Protein AF-A0A1B6KNW6-F1 (afdb_monomer_lite)

Structure (mmCIF, N/CA/C/O backbone):
data_AF-A0A1B6KNW6-F1
#
_entry.id   AF-A0A1B6KNW6-F1
#
loop_
_atom_site.group_PDB
_atom_site.id
_atom_site.type_symbol
_atom_site.label_atom_id
_atom_site.label_alt_id
_atom_site.label_comp_id
_atom_site.label_asym_id
_atom_site.label_entity_id
_atom_site.label_seq_id
_atom_site.pdbx_PDB_ins_code
_atom_site.Cartn_x
_atom_site.Cartn_y
_atom_site.Cartn_z
_atom_site.occupancy
_atom_site.B_iso_or_equiv
_atom_site.auth_seq_id
_atom_site.auth_comp_id
_atom_site.auth_asym_id
_atom_site.auth_atom_id
_atom_site.pdbx_PDB_model_num
ATOM 1 N N . GLU A 1 1 ? 28.726 -4.630 1.847 1.00 59.84 1 GLU A N 1
ATOM 2 C CA . GLU A 1 1 ? 28.090 -4.896 0.531 1.00 59.84 1 GLU A CA 1
ATOM 3 C C . GLU A 1 1 ? 26.869 -5.820 0.565 1.00 59.84 1 GLU A C 1
ATOM 5 O O . GLU A 1 1 ? 25.936 -5.579 -0.194 1.00 59.84 1 GLU A O 1
ATOM 10 N N . SER A 1 2 ? 26.832 -6.869 1.398 1.00 65.06 2 SER A N 1
ATOM 11 C CA . SER A 1 2 ? 25.728 -7.851 1.401 1.00 65.06 2 SER A CA 1
ATOM 12 C C . SER A 1 2 ? 24.361 -7.268 1.791 1.00 65.06 2 SER A C 1
ATOM 14 O O . SER A 1 2 ? 23.347 -7.687 1.249 1.00 65.06 2 SER A O 1
ATOM 16 N N . GLN A 1 3 ? 24.329 -6.260 2.670 1.00 65.88 3 GLN A N 1
ATOM 17 C CA . GLN A 1 3 ? 23.085 -5.633 3.138 1.00 65.88 3 GLN A CA 1
ATOM 18 C C . GLN A 1 3 ? 22.424 -4.723 2.084 1.00 65.88 3 GLN A C 1
ATOM 20 O O . GLN A 1 3 ? 21.205 -4.647 2.007 1.00 65.88 3 GLN A O 1
ATOM 25 N N . VAL A 1 4 ? 23.210 -4.058 1.229 1.00 71.81 4 VAL A N 1
ATOM 26 C CA . VAL A 1 4 ? 22.677 -3.177 0.167 1.00 71.81 4 VAL A CA 1
ATOM 27 C C . VAL A 1 4 ? 21.971 -4.000 -0.916 1.00 71.81 4 VAL A C 1
ATOM 29 O O . VAL A 1 4 ? 20.912 -3.616 -1.407 1.00 71.81 4 VAL A O 1
ATOM 32 N N . ARG A 1 5 ? 22.519 -5.179 -1.242 1.00 71.00 5 ARG A N 1
ATOM 33 C CA . ARG A 1 5 ? 21.951 -6.096 -2.243 1.00 71.00 5 ARG A CA 1
ATOM 34 C C . ARG A 1 5 ? 20.606 -6.692 -1.837 1.00 71.00 5 ARG A C 1
ATOM 36 O O . ARG A 1 5 ? 19.799 -6.971 -2.714 1.00 71.00 5 ARG A O 1
ATOM 43 N N . THR A 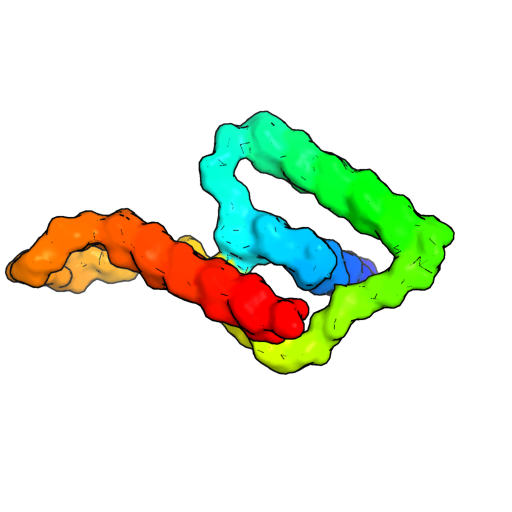1 6 ? 20.352 -6.878 -0.545 1.00 76.88 6 THR A N 1
ATOM 44 C CA . THR A 1 6 ? 19.064 -7.389 -0.054 1.00 76.88 6 THR A CA 1
ATOM 45 C C . THR A 1 6 ? 18.048 -6.277 0.180 1.00 76.88 6 THR A C 1
ATOM 47 O O . THR A 1 6 ? 16.856 -6.494 -0.016 1.00 76.88 6 THR A O 1
ATOM 50 N N . ARG A 1 7 ? 18.503 -5.072 0.540 1.00 84.00 7 ARG A N 1
ATOM 51 C CA . ARG A 1 7 ? 17.626 -3.930 0.812 1.00 84.00 7 ARG A CA 1
ATOM 52 C C . ARG A 1 7 ? 16.951 -3.387 -0.451 1.00 84.00 7 ARG A C 1
ATOM 54 O O . ARG A 1 7 ? 15.735 -3.238 -0.461 1.00 84.00 7 ARG A O 1
ATOM 61 N N . ASN A 1 8 ? 17.705 -3.182 -1.534 1.00 84.62 8 ASN A N 1
ATOM 62 C CA . ASN A 1 8 ? 17.176 -2.578 -2.765 1.00 84.62 8 ASN A CA 1
ATOM 63 C C . ASN A 1 8 ? 15.971 -3.332 -3.376 1.00 84.62 8 ASN A C 1
ATOM 65 O O . ASN A 1 8 ? 14.986 -2.686 -3.737 1.00 84.62 8 ASN A O 1
ATOM 69 N N . PRO A 1 9 ? 15.994 -4.674 -3.519 1.00 86.19 9 PRO A N 1
ATOM 70 C CA . PRO A 1 9 ? 14.843 -5.415 -4.036 1.00 86.19 9 PRO A CA 1
ATOM 71 C C . PRO A 1 9 ? 13.606 -5.293 -3.145 1.00 86.19 9 PRO A C 1
ATOM 73 O O . PRO A 1 9 ? 12.494 -5.169 -3.654 1.00 86.19 9 PRO A O 1
ATOM 76 N N . ILE A 1 10 ? 13.806 -5.296 -1.826 1.00 87.06 10 ILE A N 1
ATOM 77 C CA . ILE A 1 10 ? 12.735 -5.184 -0.837 1.00 87.06 10 ILE A CA 1
ATOM 78 C C . ILE A 1 10 ? 12.118 -3.783 -0.865 1.00 87.06 10 ILE A C 1
ATOM 80 O O . ILE A 1 10 ? 10.900 -3.659 -0.948 1.00 87.06 10 ILE A O 1
ATOM 84 N N . GLU A 1 11 ? 12.940 -2.733 -0.889 1.00 87.00 11 GLU A N 1
ATOM 85 C CA . GLU A 1 11 ? 12.488 -1.341 -1.021 1.00 87.00 11 GLU A CA 1
ATOM 86 C C . GLU A 1 11 ? 11.676 -1.136 -2.303 1.00 87.00 11 GLU A C 1
ATOM 88 O O . GLU A 1 11 ? 10.590 -0.559 -2.265 1.00 87.00 11 GLU A O 1
ATOM 93 N N . ARG A 1 12 ? 12.147 -1.682 -3.432 1.00 86.12 12 ARG A N 1
ATOM 94 C CA . ARG A 1 12 ? 11.400 -1.646 -4.696 1.00 86.12 12 ARG A CA 1
ATOM 95 C C . ARG A 1 12 ? 10.074 -2.397 -4.608 1.00 86.12 12 ARG A C 1
ATOM 97 O O . ARG A 1 12 ? 9.068 -1.881 -5.085 1.00 86.12 12 ARG A O 1
ATOM 104 N N . CYS A 1 13 ? 10.066 -3.585 -4.002 1.00 89.44 13 CYS A N 1
ATOM 105 C CA . CYS A 1 13 ? 8.854 -4.383 -3.813 1.00 89.44 13 CYS A CA 1
ATOM 106 C C . CYS A 1 13 ? 7.811 -3.604 -2.999 1.00 89.44 13 CYS A C 1
ATOM 108 O O . CYS A 1 13 ? 6.684 -3.415 -3.453 1.00 89.44 13 CYS A O 1
ATOM 110 N N . PHE A 1 14 ? 8.208 -3.042 -1.855 1.00 88.88 14 PHE A N 1
ATOM 111 C CA . PHE A 1 14 ? 7.325 -2.204 -1.045 1.00 88.88 14 PHE A CA 1
ATOM 112 C C . PHE A 1 14 ? 6.879 -0.932 -1.775 1.00 88.88 14 PHE A C 1
ATOM 114 O O . PHE A 1 14 ? 5.728 -0.526 -1.628 1.00 88.88 14 PHE A O 1
ATOM 121 N N . GLY A 1 15 ? 7.742 -0.327 -2.593 1.00 87.69 15 GLY A N 1
ATOM 122 C CA . GLY A 1 15 ? 7.390 0.827 -3.420 1.00 87.69 15 GLY A CA 1
ATOM 123 C C . GLY A 1 15 ? 6.330 0.513 -4.482 1.00 87.69 15 GLY A C 1
ATOM 124 O O . GLY A 1 15 ? 5.429 1.316 -4.711 1.00 87.69 15 GLY A O 1
ATOM 125 N N . VAL A 1 16 ? 6.395 -0.657 -5.124 1.00 90.12 16 VAL A N 1
ATOM 126 C CA . VAL A 1 16 ? 5.343 -1.132 -6.045 1.00 90.12 16 VAL A CA 1
ATOM 127 C C . VAL A 1 16 ? 4.064 -1.450 -5.273 1.00 90.12 16 VAL A C 1
ATOM 129 O O . VAL A 1 16 ? 2.982 -1.023 -5.672 1.00 90.12 16 VAL A O 1
ATOM 132 N N . TRP A 1 17 ? 4.183 -2.146 -4.142 1.00 91.88 17 TRP A N 1
ATOM 133 C CA . TRP A 1 17 ? 3.038 -2.584 -3.351 1.00 91.88 17 TRP A CA 1
ATOM 134 C C . TRP A 1 17 ? 2.229 -1.407 -2.784 1.00 91.88 17 TRP A C 1
ATOM 136 O O . TRP A 1 17 ? 1.007 -1.388 -2.921 1.00 91.88 17 TRP A O 1
ATOM 146 N N . LYS A 1 18 ? 2.899 -0.377 -2.249 1.00 87.81 18 LYS A N 1
ATOM 147 C CA . LYS A 1 18 ? 2.265 0.859 -1.755 1.00 87.81 18 LYS A CA 1
ATOM 148 C C . LYS A 1 18 ? 1.587 1.679 -2.855 1.00 87.81 18 LYS A C 1
ATOM 150 O O . LYS A 1 18 ? 0.543 2.261 -2.599 1.00 87.81 18 LYS A O 1
ATOM 155 N N . ARG A 1 19 ? 2.148 1.721 -4.069 1.00 88.38 19 ARG A N 1
ATOM 156 C CA . ARG A 1 19 ? 1.520 2.415 -5.210 1.00 88.38 19 ARG A CA 1
ATOM 157 C C . ARG A 1 19 ? 0.314 1.655 -5.750 1.00 88.38 19 ARG A C 1
ATOM 159 O O . ARG A 1 19 ? -0.667 2.274 -6.132 1.00 88.38 19 ARG A O 1
ATOM 166 N N . ARG A 1 20 ? 0.374 0.320 -5.751 1.00 90.00 20 ARG A N 1
ATOM 167 C CA . ARG A 1 20 ? -0.748 -0.533 -6.171 1.00 90.00 20 ARG A CA 1
ATOM 168 C C . ARG A 1 20 ? -1.893 -0.500 -5.157 1.00 90.00 20 ARG A C 1
ATOM 170 O O . ARG A 1 20 ? -3.054 -0.514 -5.544 1.00 90.00 20 ARG A O 1
ATOM 177 N N . PHE A 1 21 ? -1.569 -0.429 -3.866 1.00 90.44 21 PHE A N 1
ATOM 178 C CA . PHE A 1 21 ? -2.541 -0.325 -2.779 1.00 90.44 21 PHE A CA 1
ATOM 179 C C . PHE A 1 21 ? -2.219 0.892 -1.899 1.00 90.44 21 PHE A C 1
ATOM 181 O O . PHE A 1 21 ? -1.580 0.744 -0.852 1.00 90.44 21 PHE A O 1
ATOM 188 N N . PRO A 1 22 ? -2.701 2.092 -2.278 1.00 83.62 22 PRO A N 1
ATOM 189 C CA . PRO A 1 22 ? -2.392 3.365 -1.608 1.00 83.62 22 PRO A CA 1
ATOM 190 C C . PRO A 1 22 ? -2.739 3.376 -0.120 1.00 83.62 22 PRO A C 1
ATOM 192 O O . PRO A 1 22 ? -2.118 4.071 0.680 1.00 83.62 22 PRO A O 1
ATOM 195 N N . VAL A 1 23 ? -3.682 2.525 0.286 1.00 85.19 23 VAL A N 1
ATOM 196 C CA . VAL A 1 23 ? -4.050 2.312 1.687 1.00 85.19 23 VAL A CA 1
ATOM 197 C C . VAL A 1 23 ? -2.855 1.922 2.580 1.00 85.19 23 VAL A C 1
ATOM 199 O O . VAL A 1 23 ? -2.851 2.229 3.769 1.00 85.19 23 VAL A O 1
ATOM 202 N N . LEU A 1 24 ? -1.817 1.296 2.011 1.00 87.81 24 LEU A N 1
ATOM 203 C CA . LEU A 1 24 ? -0.580 0.932 2.712 1.00 87.81 24 LEU A CA 1
ATOM 204 C C . LEU A 1 24 ? 0.399 2.108 2.868 1.00 87.81 24 LEU A C 1
ATOM 206 O O . LEU A 1 24 ? 1.283 2.058 3.721 1.00 87.81 24 LEU A O 1
ATOM 210 N N . ALA A 1 25 ? 0.270 3.151 2.045 1.00 82.19 25 ALA A N 1
ATOM 211 C CA . ALA A 1 25 ? 1.017 4.401 2.181 1.00 82.19 25 ALA A CA 1
ATOM 212 C C . ALA A 1 25 ? 0.325 5.383 3.137 1.00 82.19 25 ALA A C 1
ATOM 214 O O . ALA A 1 25 ? 0.999 6.083 3.882 1.00 82.19 25 ALA A O 1
ATOM 215 N N . LEU A 1 26 ? -1.010 5.393 3.123 1.00 76.12 26 LEU A N 1
ATOM 216 C CA . LEU A 1 26 ? -1.875 6.330 3.847 1.00 76.12 26 LEU A CA 1
ATOM 217 C C . LEU A 1 26 ? -1.981 6.092 5.360 1.00 76.12 26 LEU A C 1
ATOM 219 O O . LEU A 1 26 ? -2.419 6.976 6.097 1.00 76.12 26 LEU A O 1
ATOM 223 N N . GLY A 1 27 ? -1.646 4.885 5.813 1.00 73.56 27 GLY A N 1
ATOM 224 C CA . GLY A 1 27 ? -1.903 4.441 7.179 1.00 73.56 27 GLY A CA 1
ATOM 225 C C . GLY A 1 27 ? -3.357 3.998 7.386 1.00 73.56 27 GLY A C 1
ATOM 226 O O . GLY A 1 27 ? -4.323 4.694 7.065 1.00 73.56 27 GLY A O 1
ATOM 227 N N . LEU A 1 28 ? -3.521 2.804 7.956 1.00 82.25 28 LEU A N 1
ATOM 228 C CA . LEU A 1 28 ? -4.820 2.192 8.224 1.00 82.25 28 LEU A CA 1
ATOM 229 C C . LEU A 1 28 ? -5.338 2.617 9.603 1.00 82.25 28 LEU A C 1
ATOM 231 O O . LEU A 1 28 ? -4.741 2.288 10.622 1.00 82.25 28 LEU A O 1
ATOM 235 N N . ARG A 1 29 ? -6.496 3.286 9.650 1.00 81.38 29 ARG A N 1
ATOM 236 C CA . ARG A 1 29 ? -7.218 3.608 10.901 1.00 81.38 29 ARG A CA 1
ATOM 237 C C . ARG A 1 29 ? -8.193 2.499 11.294 1.00 81.38 29 ARG A C 1
ATOM 239 O O . ARG A 1 29 ? -9.353 2.751 11.611 1.00 81.38 29 ARG A O 1
ATOM 246 N N . LEU A 1 30 ? -7.734 1.259 11.190 1.00 83.31 30 LEU A N 1
ATOM 247 C CA . LEU A 1 30 ? -8.501 0.074 11.549 1.00 83.31 30 LEU A CA 1
ATOM 248 C C . LEU A 1 30 ? -7.923 -0.528 12.829 1.00 83.31 30 LEU A C 1
ATOM 250 O O . LEU A 1 30 ? -6.785 -0.247 13.208 1.00 83.31 30 LEU A O 1
ATOM 254 N N . LYS A 1 31 ? -8.704 -1.387 13.488 1.00 90.00 31 LYS A N 1
ATOM 255 C CA . LYS A 1 31 ? -8.172 -2.222 14.569 1.00 90.00 31 LYS A CA 1
ATOM 256 C C . LYS A 1 31 ? -6.994 -3.040 14.040 1.00 90.00 31 LYS A C 1
ATOM 258 O O . LYS A 1 31 ? -6.986 -3.408 12.864 1.00 90.00 31 LYS A O 1
ATOM 263 N N . ILE A 1 32 ? -6.013 -3.326 14.891 1.00 90.25 32 ILE A N 1
ATOM 264 C CA . ILE A 1 32 ? -4.764 -3.971 14.471 1.00 90.25 32 ILE A CA 1
ATOM 265 C C . ILE A 1 32 ? -5.011 -5.310 13.763 1.00 90.25 32 ILE A C 1
ATOM 267 O O . ILE A 1 32 ? -4.363 -5.608 12.762 1.00 90.25 32 ILE A O 1
ATOM 271 N N . GLU A 1 33 ? -6.018 -6.064 14.203 1.00 92.75 33 GLU A N 1
ATOM 272 C CA . GLU A 1 33 ? -6.411 -7.342 13.610 1.00 92.75 33 GLU A CA 1
ATOM 273 C C . GLU A 1 33 ? -6.928 -7.147 12.179 1.00 92.75 33 GLU A C 1
ATOM 275 O O . GLU A 1 33 ? -6.582 -7.889 11.259 1.00 92.75 33 GLU A O 1
ATOM 280 N N . THR A 1 34 ? -7.726 -6.102 11.962 1.00 91.81 34 THR A N 1
ATOM 281 C CA . THR A 1 34 ? -8.228 -5.744 10.635 1.00 91.81 34 THR A CA 1
ATOM 282 C C . THR A 1 34 ? -7.109 -5.191 9.753 1.00 91.81 34 THR A C 1
ATOM 284 O O . THR A 1 34 ? -7.034 -5.539 8.580 1.00 91.81 34 THR A O 1
ATOM 287 N N . THR A 1 35 ? -6.202 -4.385 10.305 1.00 91.50 35 THR A N 1
ATOM 288 C CA . THR A 1 35 ? -5.014 -3.879 9.602 1.00 91.50 35 THR A CA 1
ATOM 289 C C . THR A 1 35 ? -4.134 -5.025 9.104 1.00 91.50 35 THR A C 1
ATOM 291 O O . THR A 1 35 ? -3.704 -5.022 7.947 1.00 91.50 35 THR A O 1
ATOM 294 N N . GLN A 1 36 ? -3.928 -6.052 9.932 1.00 94.06 36 GLN A N 1
ATOM 295 C CA . GLN A 1 36 ? -3.230 -7.271 9.532 1.00 94.06 36 GLN A CA 1
ATOM 296 C C . GLN A 1 36 ? -3.978 -7.987 8.401 1.00 94.06 36 GLN A C 1
ATOM 298 O O . GLN A 1 36 ? -3.361 -8.343 7.398 1.00 94.06 36 GLN A O 1
ATOM 303 N N . ALA A 1 37 ? -5.297 -8.157 8.522 1.00 96.19 37 ALA A N 1
ATOM 304 C CA . ALA A 1 37 ? -6.106 -8.795 7.484 1.00 96.19 37 ALA A CA 1
ATOM 305 C C . ALA A 1 37 ? -6.031 -8.045 6.141 1.00 96.19 37 ALA A C 1
ATOM 307 O O . ALA A 1 37 ? -5.851 -8.675 5.101 1.00 96.19 37 ALA A O 1
ATOM 308 N N . VAL A 1 38 ? -6.086 -6.709 6.154 1.00 95.38 38 VAL A N 1
ATOM 309 C CA . VAL A 1 38 ? -5.922 -5.871 4.952 1.00 95.38 38 VAL A CA 1
ATOM 310 C C . VAL A 1 38 ? -4.522 -6.023 4.358 1.00 95.38 38 VAL A C 1
ATOM 312 O O . VAL A 1 38 ? -4.375 -6.168 3.144 1.00 95.38 38 VAL A O 1
ATOM 315 N N . THR A 1 39 ? -3.490 -6.049 5.200 1.00 94.25 39 THR A N 1
ATOM 316 C CA . THR A 1 39 ? -2.106 -6.265 4.754 1.00 94.25 39 THR A CA 1
ATOM 317 C C . THR A 1 39 ? -1.964 -7.621 4.062 1.00 94.25 39 THR A C 1
ATOM 319 O O . THR A 1 39 ? -1.429 -7.711 2.962 1.00 94.25 39 THR A O 1
ATOM 322 N N . VAL A 1 40 ? -2.509 -8.687 4.649 1.00 96.69 40 VAL A N 1
ATOM 323 C CA . VAL A 1 40 ? -2.464 -10.025 4.040 1.00 96.69 40 VAL A CA 1
ATOM 324 C C . VAL A 1 40 ? -3.276 -10.071 2.744 1.00 96.69 40 VAL A C 1
ATOM 326 O O . VAL A 1 40 ? -2.787 -10.582 1.739 1.00 96.69 40 VAL A O 1
ATOM 329 N N . ALA A 1 41 ? -4.484 -9.506 2.729 1.00 97.25 41 ALA A N 1
ATOM 330 C CA . ALA A 1 41 ? -5.336 -9.489 1.544 1.00 97.25 41 ALA A CA 1
ATOM 331 C C . ALA A 1 41 ? -4.663 -8.765 0.367 1.00 97.25 41 ALA A C 1
ATOM 333 O O . ALA A 1 41 ? -4.621 -9.291 -0.743 1.00 97.25 41 ALA A O 1
ATOM 334 N N . THR A 1 42 ? -4.071 -7.596 0.612 1.00 96.75 42 THR A N 1
ATOM 335 C CA . THR A 1 42 ? -3.350 -6.837 -0.422 1.00 96.75 42 THR A CA 1
ATOM 336 C C . THR A 1 42 ? -2.067 -7.535 -0.877 1.00 96.75 42 THR A C 1
ATOM 338 O O . THR A 1 42 ? -1.711 -7.413 -2.045 1.00 96.75 42 THR A O 1
ATOM 341 N N . ALA A 1 43 ? -1.394 -8.312 -0.019 1.00 96.31 43 ALA A N 1
ATOM 342 C CA . ALA A 1 43 ? -0.255 -9.141 -0.424 1.00 96.31 43 ALA A CA 1
ATOM 343 C C . ALA A 1 43 ? -0.688 -10.282 -1.358 1.00 96.31 43 ALA A C 1
ATOM 345 O O . ALA A 1 43 ? -0.048 -10.540 -2.377 1.00 96.31 43 ALA A O 1
ATOM 346 N N . VAL A 1 44 ? -1.804 -10.948 -1.042 1.00 97.81 44 VAL A N 1
ATOM 347 C CA . VAL A 1 44 ? -2.378 -11.999 -1.897 1.00 97.81 44 VAL A CA 1
ATOM 348 C C . VAL A 1 44 ? -2.785 -11.427 -3.252 1.00 97.81 44 VAL A C 1
ATOM 350 O O . VAL A 1 44 ? -2.408 -11.987 -4.279 1.00 97.81 44 VAL A O 1
ATOM 353 N N . LEU A 1 45 ? -3.490 -10.292 -3.266 1.00 97.44 45 LEU A N 1
ATOM 354 C CA . LEU A 1 45 ? -3.869 -9.613 -4.506 1.00 97.44 45 LEU A CA 1
ATOM 355 C C . LEU A 1 45 ? -2.639 -9.198 -5.318 1.00 97.44 45 LEU A C 1
ATOM 357 O O . LEU A 1 45 ? -2.594 -9.457 -6.514 1.00 97.44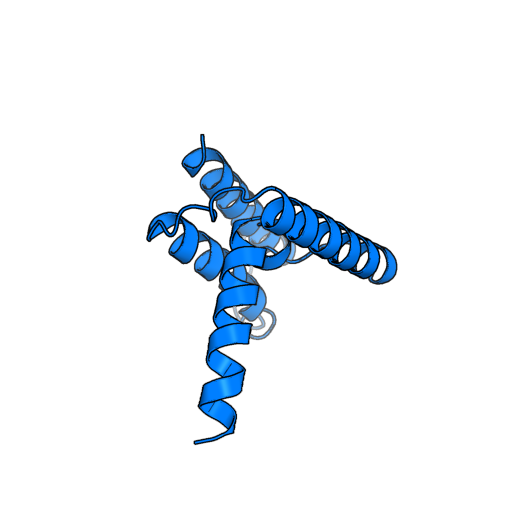 45 LEU A O 1
ATOM 361 N N . HIS A 1 46 ? -1.608 -8.645 -4.675 1.00 96.00 46 HIS A N 1
ATOM 362 C CA . HIS A 1 46 ? -0.356 -8.295 -5.346 1.00 96.00 46 HIS A CA 1
ATOM 363 C C . HIS A 1 46 ? 0.294 -9.499 -6.042 1.00 96.00 46 HIS A C 1
ATOM 365 O O . HIS A 1 46 ? 0.716 -9.396 -7.193 1.00 96.00 46 HIS A O 1
ATOM 371 N N . ASN A 1 47 ? 0.327 -10.655 -5.376 1.00 95.56 47 ASN A N 1
ATOM 372 C CA . ASN A 1 47 ? 0.865 -11.882 -5.959 1.00 95.56 47 ASN A CA 1
ATOM 373 C C . ASN A 1 47 ? 0.041 -12.365 -7.160 1.00 95.56 47 ASN A C 1
ATOM 375 O O . ASN A 1 47 ? 0.612 -12.879 -8.121 1.00 95.56 47 ASN A O 1
ATOM 379 N N . ILE A 1 48 ? -1.285 -12.195 -7.120 1.00 97.44 48 ILE A N 1
ATOM 380 C CA . ILE A 1 48 ? -2.159 -12.488 -8.263 1.00 97.44 48 ILE A CA 1
ATOM 381 C C . ILE A 1 48 ? -1.819 -11.553 -9.429 1.00 97.44 48 ILE A C 1
ATOM 383 O O . ILE A 1 48 ? -1.558 -12.054 -10.516 1.00 97.44 48 ILE A O 1
ATOM 387 N N . CYS A 1 49 ? -1.706 -10.239 -9.206 1.00 95.88 49 CYS A N 1
ATOM 388 C CA . CYS A 1 49 ? -1.300 -9.278 -10.241 1.00 95.88 49 CYS A CA 1
ATOM 389 C C . CYS A 1 49 ? 0.038 -9.668 -10.898 1.00 95.88 49 CYS A C 1
ATOM 391 O O . CYS A 1 49 ? 0.154 -9.675 -12.122 1.00 95.88 49 CYS A O 1
ATOM 393 N N . ILE A 1 50 ? 1.037 -10.064 -10.094 1.00 94.00 50 ILE A N 1
ATOM 394 C CA . ILE A 1 50 ? 2.335 -10.545 -10.601 1.00 94.00 50 ILE A CA 1
ATOM 395 C C . ILE A 1 50 ? 2.153 -11.792 -11.475 1.00 94.00 50 ILE A C 1
ATOM 397 O O . ILE A 1 50 ? 2.749 -11.893 -12.548 1.00 94.00 50 ILE A O 1
ATOM 401 N N . LYS A 1 51 ? 1.345 -12.756 -11.020 1.00 97.06 51 LYS A N 1
ATOM 402 C CA . LYS A 1 51 ? 1.093 -14.007 -11.745 1.00 97.06 51 LYS A CA 1
ATOM 403 C C . LYS A 1 51 ? 0.405 -13.758 -13.089 1.00 97.06 51 LYS A C 1
ATOM 405 O O . LYS A 1 51 ? 0.783 -14.379 -14.080 1.00 97.06 51 LYS A O 1
ATOM 410 N N . GLU A 1 52 ? -0.553 -12.839 -13.115 1.00 97.44 52 GLU A N 1
ATOM 411 C CA . GLU A 1 52 ? -1.288 -12.446 -14.320 1.00 97.44 52 GLU A CA 1
ATOM 412 C C . GLU A 1 52 ? -0.492 -11.493 -15.228 1.00 97.44 52 GLU A C 1
ATOM 414 O O . GLU A 1 52 ? -0.969 -11.127 -16.299 1.00 97.44 52 GLU A O 1
ATOM 419 N N . LYS A 1 53 ? 0.747 -11.138 -14.847 1.00 94.62 53 LYS A N 1
ATOM 420 C CA . LYS A 1 53 ? 1.619 -10.197 -15.572 1.00 94.62 53 LYS A CA 1
ATOM 421 C C . LYS A 1 53 ? 0.956 -8.838 -15.794 1.00 94.62 53 LYS A C 1
ATOM 423 O O . LYS A 1 53 ? 1.132 -8.224 -16.843 1.00 94.62 53 LYS A O 1
ATOM 428 N N . GLU A 1 54 ? 0.187 -8.391 -14.809 1.00 94.69 54 GLU A N 1
ATOM 429 C CA . GLU A 1 54 ? -0.359 -7.043 -14.805 1.00 94.69 54 GLU A CA 1
ATOM 430 C C . GLU A 1 54 ? 0.786 -6.028 -14.744 1.00 94.69 54 GLU A C 1
ATOM 432 O O . GLU A 1 54 ? 1.768 -6.233 -14.022 1.00 94.69 54 GLU A O 1
ATOM 437 N N . ASP A 1 55 ? 0.647 -4.929 -15.482 1.00 91.19 55 ASP A N 1
ATOM 438 C CA . ASP A 1 55 ? 1.641 -3.866 -15.476 1.00 91.19 55 ASP A CA 1
ATOM 439 C C . ASP A 1 55 ? 1.825 -3.288 -14.068 1.00 91.19 55 ASP A C 1
ATOM 441 O O . ASP A 1 55 ? 0.918 -3.271 -13.220 1.00 91.19 55 ASP A O 1
ATOM 445 N N . ASP A 1 56 ? 3.041 -2.822 -13.793 1.00 88.31 56 ASP A N 1
ATOM 446 C CA . ASP A 1 56 ? 3.303 -2.085 -12.568 1.00 88.31 56 ASP A CA 1
ATOM 447 C C . ASP A 1 56 ? 2.537 -0.757 -12.578 1.00 88.31 56 ASP A C 1
ATOM 449 O O . ASP A 1 56 ? 2.443 -0.110 -13.624 1.00 88.31 56 ASP A O 1
ATOM 453 N N . PRO A 1 57 ? 2.022 -0.306 -11.416 1.00 86.38 57 PRO A N 1
ATOM 454 C CA . PRO A 1 57 ? 1.423 1.015 -11.319 1.00 86.38 57 PRO A CA 1
ATOM 455 C C . PRO A 1 57 ? 2.423 2.066 -11.824 1.00 86.38 57 PRO A C 1
ATOM 457 O O . PRO A 1 57 ? 3.639 1.893 -11.644 1.00 86.38 57 PRO A O 1
ATOM 460 N N . PRO A 1 58 ? 1.955 3.163 -12.436 1.00 79.94 58 PRO A N 1
ATOM 461 C CA . PRO A 1 58 ? 2.834 4.194 -12.964 1.00 79.94 58 PRO A CA 1
ATOM 462 C C . PRO A 1 58 ? 3.723 4.779 -11.859 1.00 79.94 58 PRO A C 1
ATOM 464 O O . PRO A 1 58 ? 3.309 4.974 -10.712 1.00 79.94 58 PRO A O 1
ATOM 467 N N . VAL A 1 59 ? 4.991 5.031 -12.189 1.00 78.12 59 VAL A N 1
ATOM 468 C CA . VAL A 1 59 ? 5.923 5.782 -11.335 1.00 78.12 59 VAL A CA 1
ATOM 469 C C . VAL A 1 59 ? 5.841 7.248 -11.765 1.00 78.12 59 VAL A C 1
ATOM 471 O O . VAL A 1 59 ? 6.778 7.776 -12.359 1.00 78.12 59 VAL A O 1
ATOM 474 N N . SER A 1 60 ? 4.690 7.900 -11.565 1.00 76.12 60 SER A N 1
ATOM 475 C CA . SER A 1 60 ? 4.618 9.344 -11.800 1.00 76.12 60 SER A CA 1
ATOM 476 C C . SER A 1 60 ? 5.262 10.076 -10.614 1.00 76.12 60 SER A C 1
ATOM 478 O O . SER A 1 60 ? 5.070 9.663 -9.465 1.00 76.12 60 SER A O 1
ATOM 480 N N . PRO A 1 61 ? 6.030 11.156 -10.854 1.00 71.12 61 PRO A N 1
ATOM 481 C CA . PRO A 1 61 ? 6.549 12.004 -9.780 1.00 71.12 61 PRO A CA 1
ATOM 482 C C . PRO A 1 61 ? 5.442 12.495 -8.841 1.00 71.12 61 PRO A C 1
ATOM 484 O O . PRO A 1 61 ? 5.661 12.612 -7.643 1.00 71.12 61 PRO A O 1
ATOM 487 N N . GLU A 1 62 ? 4.243 12.706 -9.382 1.00 69.88 62 GLU A N 1
ATOM 488 C CA . GLU A 1 62 ? 3.037 13.073 -8.644 1.00 69.88 62 GLU A CA 1
ATOM 489 C C . GLU A 1 62 ? 2.572 11.975 -7.680 1.00 69.88 62 GLU A C 1
ATOM 491 O O . GLU A 1 62 ? 2.350 12.253 -6.506 1.00 69.88 62 GLU A O 1
ATOM 496 N N . ALA A 1 63 ? 2.501 10.713 -8.121 1.00 68.69 63 ALA A N 1
ATOM 497 C CA . ALA A 1 63 ? 2.097 9.604 -7.258 1.00 68.69 63 ALA A CA 1
ATOM 498 C C . ALA A 1 63 ? 3.104 9.360 -6.124 1.00 68.69 63 ALA A C 1
ATOM 500 O O . ALA A 1 63 ? 2.709 9.009 -5.014 1.00 68.69 63 ALA A O 1
ATOM 501 N N . VAL A 1 64 ? 4.400 9.552 -6.393 1.00 74.75 64 VAL A N 1
ATOM 502 C CA . VAL A 1 64 ? 5.451 9.466 -5.368 1.00 74.75 64 VAL A CA 1
ATOM 503 C C . VAL A 1 64 ? 5.344 10.638 -4.391 1.00 74.75 64 VAL A C 1
ATOM 505 O O . VAL A 1 64 ? 5.281 10.409 -3.188 1.00 74.75 64 VAL A O 1
ATOM 508 N N . ALA A 1 65 ? 5.235 11.870 -4.895 1.00 72.44 65 ALA A N 1
ATOM 509 C CA . ALA A 1 65 ? 5.118 13.069 -4.068 1.00 72.44 65 ALA A CA 1
ATOM 510 C C . ALA A 1 65 ? 3.863 13.051 -3.185 1.00 72.44 65 ALA A C 1
ATOM 512 O O . ALA A 1 65 ? 3.924 13.438 -2.022 1.00 72.44 65 ALA A O 1
ATOM 513 N N . ALA A 1 66 ? 2.739 12.558 -3.705 1.00 69.19 66 ALA A N 1
ATOM 514 C CA . ALA A 1 66 ? 1.515 12.407 -2.934 1.00 69.19 66 ALA A CA 1
ATOM 515 C C . ALA A 1 66 ? 1.669 11.354 -1.826 1.00 69.19 66 ALA A C 1
ATOM 517 O O . ALA A 1 66 ? 1.286 11.604 -0.686 1.00 69.19 66 ALA A O 1
ATOM 518 N N . ILE A 1 67 ? 2.278 10.199 -2.123 1.00 73.12 67 ILE A N 1
ATOM 519 C CA . ILE A 1 67 ? 2.571 9.163 -1.120 1.00 73.12 67 ILE A CA 1
ATOM 520 C C . ILE A 1 67 ? 3.496 9.692 -0.016 1.00 73.12 67 ILE A C 1
ATOM 522 O O . ILE A 1 67 ? 3.259 9.392 1.155 1.00 73.12 67 ILE A O 1
ATOM 526 N N . ASP A 1 68 ? 4.517 10.468 -0.372 1.00 75.25 68 ASP A N 1
ATOM 527 C CA . ASP A 1 68 ? 5.452 11.061 0.587 1.00 75.25 68 ASP A CA 1
ATOM 528 C C . ASP A 1 68 ? 4.763 12.136 1.441 1.00 75.25 68 ASP A C 1
ATOM 530 O O . ASP A 1 68 ? 4.872 12.107 2.668 1.00 75.25 68 ASP A O 1
ATOM 534 N N . ALA A 1 69 ? 3.959 13.011 0.825 1.00 71.06 69 ALA A N 1
ATOM 535 C CA . ALA A 1 69 ? 3.164 14.018 1.530 1.00 71.06 69 ALA A CA 1
ATOM 536 C C . ALA A 1 69 ? 2.185 13.389 2.532 1.00 71.06 69 ALA A C 1
ATOM 538 O O . ALA A 1 69 ? 1.955 13.931 3.607 1.00 71.06 69 ALA A O 1
ATOM 539 N N . LEU A 1 70 ? 1.631 12.220 2.208 1.00 67.69 70 LEU A N 1
ATOM 540 C CA . LEU A 1 70 ? 0.731 11.472 3.084 1.00 67.69 70 LEU A CA 1
ATOM 541 C C . LEU A 1 70 ? 1.448 10.787 4.258 1.00 67.69 70 LEU A C 1
ATOM 543 O O . LEU A 1 70 ? 0.833 10.585 5.305 1.00 67.69 70 LEU A O 1
ATOM 547 N N . GLN A 1 71 ? 2.727 10.435 4.104 1.00 67.81 71 GLN A N 1
ATOM 548 C CA . GLN A 1 71 ? 3.532 9.830 5.170 1.00 67.81 71 GLN A CA 1
ATOM 549 C C . GLN A 1 71 ? 4.052 10.867 6.180 1.00 67.81 71 GLN A C 1
ATOM 551 O O . GLN A 1 71 ? 4.214 10.529 7.352 1.00 67.81 71 GLN A O 1
ATOM 556 N N . ASP A 1 72 ? 4.260 12.119 5.762 1.00 65.88 72 ASP A N 1
ATOM 557 C CA . ASP A 1 72 ? 4.808 13.195 6.607 1.00 65.88 72 ASP A CA 1
ATOM 558 C C . ASP A 1 72 ? 3.825 13.676 7.700 1.00 65.88 72 ASP A C 1
ATOM 560 O O . ASP A 1 72 ? 4.216 14.002 8.821 1.00 65.88 72 ASP A O 1
ATOM 564 N N . VAL A 1 73 ? 2.513 13.586 7.444 1.00 59.28 73 VAL A N 1
ATOM 565 C CA . VAL A 1 73 ? 1.447 13.999 8.388 1.00 59.28 73 VAL A CA 1
ATOM 566 C C . VAL A 1 73 ? 1.417 13.150 9.679 1.00 59.28 73 VAL A C 1
ATOM 568 O O . VAL A 1 73 ? 0.793 13.532 10.670 1.00 59.28 73 VAL A O 1
ATOM 571 N N . GLY A 1 74 ? 2.100 11.999 9.705 1.00 52.78 74 GLY A N 1
ATOM 572 C CA . GLY A 1 74 ? 2.260 11.160 10.901 1.00 52.78 74 GLY A CA 1
ATOM 573 C C . GLY A 1 74 ? 3.375 11.601 11.864 1.00 52.78 74 GLY A C 1
ATOM 574 O O . GLY A 1 74 ? 3.527 10.992 12.920 1.00 52.78 74 GLY A O 1
ATOM 575 N N . GLY A 1 75 ? 4.173 12.621 11.516 1.00 46.72 75 GLY A N 1
ATOM 576 C CA . GLY A 1 75 ? 5.331 13.072 12.303 1.00 46.72 75 GLY A CA 1
ATOM 577 C C . GLY A 1 75 ? 5.055 14.187 13.323 1.00 46.72 75 GLY A C 1
ATOM 578 O O . GLY A 1 75 ? 5.862 14.406 14.229 1.00 46.72 75 GLY A O 1
ATOM 579 N N . GLU A 1 76 ? 3.921 14.884 13.222 1.00 50.09 76 GLU A N 1
ATOM 580 C CA . GLU A 1 76 ? 3.663 16.117 13.987 1.00 50.09 76 GLU A CA 1
ATOM 581 C C . GLU A 1 76 ? 3.089 15.903 15.397 1.00 50.09 76 GLU A C 1
ATOM 583 O O . GLU A 1 76 ? 2.924 16.865 16.147 1.00 50.09 76 GLU A O 1
ATOM 588 N N . GLU A 1 77 ? 2.873 14.655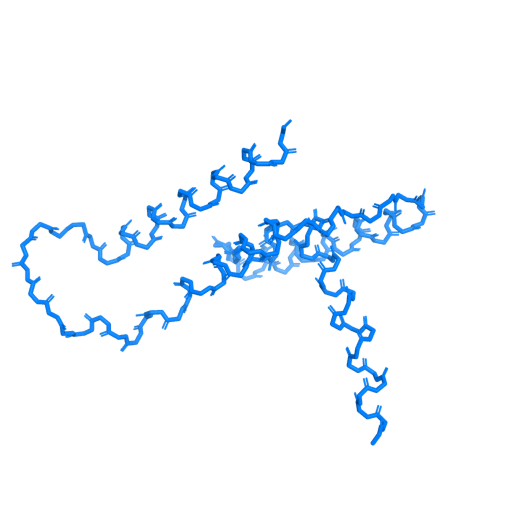 15.830 1.00 50.38 77 GLU A N 1
ATOM 589 C CA . GLU A 1 77 ? 2.326 14.352 17.166 1.00 50.38 77 GLU A CA 1
ATOM 590 C C . GLU A 1 77 ? 3.210 14.872 18.328 1.00 50.38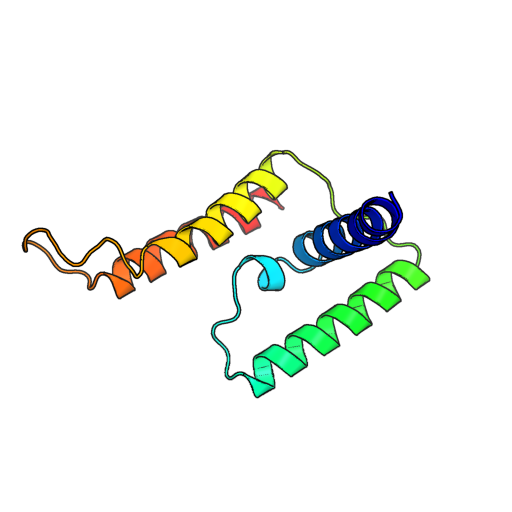 77 GLU A C 1
ATOM 592 O O . GLU A 1 77 ? 2.763 14.955 19.473 1.00 50.38 77 GLU A O 1
ATOM 597 N N . ASN A 1 78 ? 4.461 15.267 18.052 1.00 45.78 78 ASN A N 1
ATOM 598 C CA . ASN A 1 78 ? 5.417 15.730 19.062 1.00 45.78 78 ASN A CA 1
ATOM 599 C C . ASN A 1 78 ? 5.707 17.247 19.063 1.00 45.78 78 ASN A C 1
ATOM 601 O O . ASN A 1 78 ? 6.329 17.719 20.017 1.00 45.78 78 ASN A O 1
ATOM 605 N N . ALA A 1 79 ? 5.263 18.028 18.067 1.00 48.19 79 ALA A N 1
ATOM 606 C CA . ALA A 1 79 ? 5.653 19.443 17.927 1.00 48.19 79 ALA A CA 1
ATOM 607 C C . ALA A 1 79 ? 4.597 20.464 18.415 1.00 48.19 79 ALA A C 1
ATOM 609 O O . ALA A 1 79 ? 4.952 21.577 18.802 1.00 48.19 79 ALA A O 1
ATOM 610 N N . ALA A 1 80 ? 3.313 20.096 18.477 1.00 47.41 80 ALA A N 1
ATOM 611 C CA . ALA A 1 80 ? 2.202 21.037 18.694 1.00 47.41 80 ALA A CA 1
ATOM 612 C C . ALA A 1 80 ? 1.881 21.386 20.170 1.00 47.41 80 ALA A C 1
ATOM 614 O O . ALA A 1 80 ? 0.872 22.027 20.465 1.00 47.41 80 ALA A O 1
ATOM 615 N N . ARG A 1 81 ? 2.732 21.022 21.144 1.00 48.59 81 ARG A N 1
ATOM 616 C CA . ARG A 1 81 ? 2.482 21.331 22.573 1.00 48.59 81 ARG A CA 1
ATOM 617 C C . ARG A 1 81 ? 2.608 22.812 22.952 1.00 48.59 81 ARG A C 1
ATOM 619 O O . ARG A 1 81 ? 2.329 23.158 24.098 1.00 48.59 81 ARG A O 1
ATOM 626 N N . GLN A 1 82 ? 2.988 23.693 22.031 1.00 53.03 82 GLN A N 1
ATOM 627 C CA . GLN A 1 82 ? 3.095 25.130 22.277 1.00 53.03 82 GLN A CA 1
ATOM 628 C C . GLN A 1 82 ? 2.674 25.914 21.035 1.00 53.03 82 GLN A C 1
ATOM 630 O O . GLN A 1 82 ? 3.507 26.143 20.165 1.00 53.03 82 GLN A O 1
ATOM 635 N N . ARG A 1 83 ? 1.414 26.368 20.986 1.00 48.44 83 ARG A N 1
ATOM 636 C CA . ARG A 1 83 ? 1.030 27.778 20.747 1.00 48.44 83 ARG A CA 1
ATOM 637 C C . ARG A 1 83 ? -0.479 27.922 20.525 1.00 48.44 83 ARG A C 1
ATOM 639 O O . ARG A 1 83 ? -1.040 27.390 19.581 1.00 48.44 83 ARG A O 1
ATOM 646 N N . ASP A 1 84 ? -1.060 28.657 21.466 1.00 47.22 84 ASP A N 1
ATOM 647 C CA . ASP A 1 84 ? -2.200 29.569 21.406 1.00 47.22 84 ASP A CA 1
ATOM 648 C C . ASP A 1 84 ? -3.533 29.173 20.766 1.00 47.22 84 ASP A C 1
ATOM 650 O O . ASP A 1 84 ? -3.679 28.815 19.603 1.00 47.22 84 ASP A O 1
ATOM 654 N N . GLY A 1 85 ? -4.561 29.357 21.597 1.00 57.09 85 GLY A N 1
ATOM 655 C CA . GLY A 1 85 ? -5.952 29.293 21.217 1.00 57.09 85 GLY A CA 1
ATOM 656 C C . GLY A 1 85 ? -6.393 30.552 20.489 1.00 57.09 85 GLY A C 1
ATOM 657 O O . GLY A 1 85 ? -6.336 31.643 21.037 1.00 57.09 85 GLY A O 1
ATOM 658 N N . ASN A 1 86 ? -6.960 30.364 19.307 1.00 58.50 86 ASN A N 1
ATOM 659 C CA . ASN A 1 86 ? -8.292 30.861 18.996 1.00 58.50 86 ASN A CA 1
ATOM 660 C C . ASN A 1 86 ? -8.809 30.097 17.768 1.00 58.50 86 ASN A C 1
ATOM 662 O O . ASN A 1 86 ? -8.103 29.996 16.774 1.00 58.50 86 ASN A O 1
ATOM 666 N N . HIS A 1 87 ? -10.035 29.576 17.857 1.00 51.47 87 HIS A N 1
ATOM 667 C CA . HIS A 1 87 ? -10.713 28.725 16.865 1.00 51.47 87 HIS A CA 1
ATOM 668 C C . HIS A 1 87 ? -10.205 27.270 16.763 1.00 51.47 87 HIS A C 1
ATOM 670 O O . HIS A 1 87 ? -9.571 26.852 15.800 1.00 51.47 87 HIS A O 1
ATOM 676 N N . ARG A 1 88 ? -10.491 26.476 17.802 1.00 53.31 88 ARG A N 1
ATOM 677 C CA . ARG A 1 88 ? -9.976 25.108 17.951 1.00 53.31 88 ARG A CA 1
ATOM 678 C C . ARG A 1 88 ? -10.909 24.093 17.283 1.00 53.31 88 ARG A C 1
ATOM 680 O O . ARG A 1 88 ? -11.680 23.428 17.968 1.00 53.31 88 ARG A O 1
ATOM 687 N N . LEU A 1 89 ? -10.788 23.925 15.966 1.00 53.97 89 LEU A N 1
ATOM 688 C CA . LEU A 1 89 ? -10.779 22.547 15.465 1.00 53.97 89 LEU A CA 1
ATOM 689 C C . LEU A 1 89 ? -9.677 21.853 16.265 1.00 53.97 89 LEU A C 1
ATOM 691 O O . LEU A 1 89 ? -8.598 22.430 16.442 1.00 53.97 89 LEU A O 1
ATOM 695 N N . THR A 1 90 ? -9.978 20.718 16.890 1.00 59.78 90 THR A N 1
ATOM 696 C CA . THR A 1 90 ? -8.935 20.042 17.657 1.00 59.78 90 THR A CA 1
ATOM 697 C C . THR A 1 90 ? -7.785 19.741 16.696 1.00 59.78 90 THR A C 1
ATOM 699 O O . THR A 1 90 ? -8.004 19.546 15.505 1.00 59.78 90 THR A O 1
ATOM 702 N N . ASP A 1 91 ? -6.548 19.745 17.180 1.00 57.34 91 ASP A N 1
ATOM 703 C CA . ASP A 1 91 ? -5.367 19.415 16.366 1.00 57.34 91 ASP A CA 1
ATOM 704 C C . ASP A 1 91 ? -5.569 18.094 15.585 1.00 57.34 91 ASP A C 1
ATOM 706 O O . ASP A 1 91 ? -5.181 17.931 14.429 1.00 57.34 91 ASP A O 1
ATOM 710 N N . HIS A 1 92 ? -6.347 17.191 16.190 1.00 58.94 92 HIS A N 1
ATOM 711 C CA . HIS A 1 92 ? -6.882 15.995 15.564 1.00 58.94 92 HIS A CA 1
ATOM 712 C C . HIS A 1 92 ? -7.769 16.287 14.341 1.00 58.94 92 HIS A C 1
ATOM 714 O O . HIS A 1 92 ? -7.522 15.731 13.278 1.00 58.94 92 HIS A O 1
ATOM 720 N N . ASP A 1 93 ? -8.770 17.160 14.447 1.00 63.12 93 ASP A N 1
ATOM 721 C CA . ASP A 1 93 ? -9.661 17.526 13.338 1.00 63.12 93 ASP A CA 1
ATOM 722 C C . ASP A 1 93 ? -8.903 18.158 12.162 1.00 63.12 93 ASP A C 1
ATOM 724 O O . ASP A 1 93 ? -9.210 17.849 11.011 1.00 63.12 93 ASP A O 1
ATOM 728 N N . ILE A 1 94 ? -7.886 18.984 12.438 1.00 65.31 94 ILE A N 1
ATOM 729 C CA . ILE A 1 94 ? -7.022 19.585 11.408 1.00 65.31 94 ILE A CA 1
ATOM 730 C C . ILE A 1 94 ? -6.220 18.489 10.699 1.00 65.31 94 ILE A C 1
ATOM 732 O O . ILE A 1 94 ? -6.248 18.408 9.474 1.00 65.31 94 ILE A O 1
ATOM 736 N N . ASN A 1 95 ? -5.585 17.582 11.448 1.00 68.31 95 ASN A N 1
ATOM 737 C CA . ASN A 1 95 ? -4.872 16.436 10.878 1.00 68.31 95 ASN A CA 1
ATOM 738 C C . ASN A 1 95 ? -5.809 15.544 10.039 1.00 68.31 95 ASN A C 1
ATOM 740 O O . ASN A 1 95 ? -5.462 15.126 8.932 1.00 68.31 95 ASN A O 1
ATOM 744 N N . ILE A 1 96 ? -7.029 15.285 10.530 1.00 70.56 96 ILE A N 1
ATOM 745 C CA . ILE A 1 96 ? -8.037 14.509 9.800 1.00 70.56 96 ILE A CA 1
ATOM 746 C C . ILE A 1 96 ? -8.406 15.213 8.491 1.00 70.56 96 ILE A C 1
ATOM 748 O O . ILE A 1 96 ? -8.442 14.546 7.456 1.00 70.56 96 ILE A O 1
ATOM 752 N N . GLN A 1 97 ? -8.667 16.521 8.522 1.00 75.31 97 GLN A N 1
ATOM 753 C CA . GLN A 1 97 ? -9.034 17.303 7.342 1.00 75.31 97 GLN A CA 1
ATOM 754 C C . GLN A 1 97 ? -7.897 17.362 6.324 1.00 75.31 97 GLN A C 1
ATOM 756 O O . GLN A 1 97 ? -8.117 16.984 5.177 1.00 75.31 97 GLN A O 1
ATOM 761 N N . THR A 1 98 ? -6.683 17.732 6.741 1.00 75.75 98 THR A N 1
ATOM 762 C CA . THR A 1 98 ? -5.497 17.781 5.873 1.00 75.75 98 THR A CA 1
ATOM 763 C C . THR A 1 98 ? -5.270 16.440 5.187 1.00 75.75 98 THR A C 1
ATOM 765 O O . THR A 1 98 ? -5.145 16.370 3.966 1.00 75.75 98 THR A O 1
ATOM 768 N N . ARG A 1 99 ? -5.316 15.342 5.948 1.00 72.38 99 ARG A N 1
ATOM 769 C CA . ARG A 1 99 ? -5.156 13.996 5.395 1.00 72.38 99 ARG A CA 1
ATOM 770 C C . ARG A 1 99 ? -6.288 13.620 4.435 1.00 72.38 99 ARG A C 1
ATOM 772 O O . ARG A 1 99 ? -6.024 13.002 3.412 1.00 72.38 99 ARG A O 1
ATOM 779 N N . ASN A 1 100 ? -7.540 13.959 4.745 1.00 78.94 100 ASN A N 1
ATOM 780 C CA . ASN A 1 100 ? -8.670 13.668 3.857 1.00 78.94 100 ASN A CA 1
ATOM 781 C C . ASN A 1 100 ? -8.560 14.433 2.530 1.00 78.94 100 ASN A C 1
ATOM 783 O O . ASN A 1 100 ? -8.858 13.857 1.487 1.00 78.94 100 ASN A O 1
ATOM 787 N N . THR A 1 101 ? -8.094 15.683 2.564 1.00 80.38 101 THR A N 1
ATOM 788 C CA . THR A 1 101 ? -7.816 16.479 1.361 1.00 80.38 101 THR A CA 1
ATOM 789 C C . THR A 1 101 ? -6.715 15.834 0.524 1.00 80.38 101 THR A C 1
ATOM 791 O O . THR A 1 101 ? -6.927 15.571 -0.653 1.00 80.38 101 THR A O 1
ATOM 794 N N . LEU A 1 102 ? -5.589 15.457 1.139 1.00 77.50 102 LEU A N 1
ATOM 795 C CA . LEU A 1 102 ? -4.489 14.791 0.430 1.00 77.50 102 LEU A CA 1
ATOM 796 C C . LEU A 1 102 ? -4.903 13.437 -0.174 1.00 77.50 102 LEU A C 1
ATOM 798 O O . LEU A 1 102 ? -4.488 13.096 -1.278 1.00 77.50 102 LEU A O 1
ATOM 802 N N . ILE A 1 103 ? -5.745 12.667 0.529 1.00 76.94 103 ILE A N 1
ATOM 803 C CA . ILE A 1 103 ? -6.340 11.428 0.003 1.00 76.94 103 ILE A CA 1
ATOM 804 C C . ILE A 1 103 ? -7.172 11.730 -1.243 1.00 76.94 103 ILE A C 1
ATOM 806 O O . ILE A 1 103 ? -7.043 11.048 -2.256 1.00 76.94 103 ILE A O 1
ATOM 810 N N . HIS A 1 104 ? -8.043 12.731 -1.155 1.00 81.69 104 HIS A N 1
ATOM 811 C CA . HIS A 1 104 ? -8.940 13.104 -2.237 1.00 81.69 104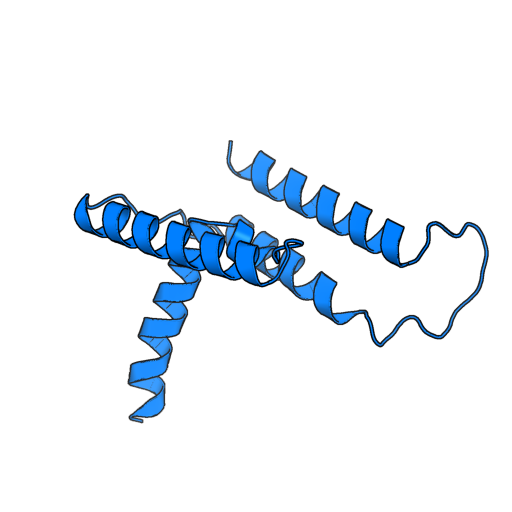 HIS A CA 1
ATOM 812 C C . HIS A 1 104 ? -8.172 13.571 -3.480 1.00 81.69 104 HIS A C 1
ATOM 814 O O . HIS A 1 104 ? -8.449 13.096 -4.579 1.00 81.69 104 HIS A O 1
ATOM 820 N N . ASP A 1 105 ? -7.166 14.425 -3.304 1.00 78.44 105 ASP A N 1
ATOM 821 C CA . ASP A 1 105 ? -6.350 14.939 -4.405 1.00 78.44 105 ASP A CA 1
ATOM 822 C C . ASP A 1 105 ? -5.548 13.817 -5.078 1.00 78.44 105 ASP A C 1
ATOM 824 O O . ASP A 1 105 ? -5.500 13.739 -6.304 1.00 78.44 105 ASP A O 1
ATOM 828 N N . TYR A 1 106 ? -5.018 12.876 -4.288 1.00 74.44 106 TYR A N 1
ATOM 829 C CA . TYR A 1 106 ? -4.337 11.690 -4.805 1.00 74.44 106 TYR A CA 1
ATOM 830 C C . TYR A 1 106 ? -5.244 10.810 -5.680 1.00 74.44 106 TYR A C 1
ATOM 832 O O . TYR A 1 106 ? -4.840 10.389 -6.763 1.00 74.44 106 TYR A O 1
ATOM 840 N N . PHE A 1 107 ? -6.468 10.515 -5.227 1.00 75.88 107 PHE A N 1
ATOM 841 C CA . PHE A 1 107 ? -7.397 9.686 -6.003 1.00 75.88 107 PHE A CA 1
ATOM 842 C C . PHE A 1 107 ? -7.954 10.418 -7.230 1.00 75.88 107 PHE A C 1
ATOM 844 O O . PHE A 1 107 ? -8.206 9.769 -8.243 1.00 75.88 107 PHE A O 1
ATOM 851 N N . ASN A 1 108 ? -8.095 11.744 -7.174 1.00 79.31 108 ASN A N 1
ATOM 852 C CA . ASN A 1 108 ? -8.500 12.545 -8.328 1.00 79.31 108 ASN A CA 1
ATOM 853 C C . ASN A 1 108 ? -7.413 12.646 -9.401 1.00 79.31 108 ASN A C 1
ATOM 855 O O . ASN A 1 108 ? -7.751 12.631 -10.576 1.00 79.31 108 ASN A O 1
ATOM 859 N N . GLY A 1 109 ? -6.130 12.706 -9.030 1.00 67.75 109 GLY A N 1
ATOM 860 C CA . GLY A 1 109 ? -5.016 12.705 -9.993 1.00 67.75 109 GLY A CA 1
ATOM 861 C C . GLY A 1 109 ? -4.787 11.359 -10.699 1.00 67.75 109 GLY A C 1
ATOM 862 O O . GLY A 1 109 ? -3.916 11.247 -11.559 1.00 67.75 109 GLY A O 1
ATOM 863 N N . MET A 1 110 ? -5.539 10.320 -10.326 1.00 64.88 110 MET A N 1
ATOM 864 C CA . MET A 1 110 ? -5.424 8.967 -10.876 1.00 64.88 110 MET A CA 1
ATOM 865 C C . MET A 1 110 ? -6.532 8.620 -11.894 1.00 64.88 110 MET A C 1
ATOM 867 O O . MET A 1 110 ? -6.423 7.583 -12.550 1.00 64.88 110 MET A O 1
ATOM 871 N N . LEU A 1 111 ? -7.575 9.456 -12.024 1.00 58.56 111 LEU A N 1
ATOM 872 C CA . LEU A 1 111 ? -8.674 9.339 -13.002 1.00 58.56 111 LEU A CA 1
ATOM 873 C C . LEU A 1 111 ? 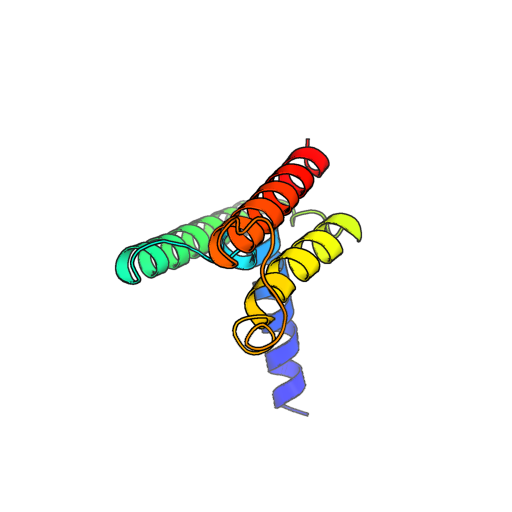-8.451 10.256 -14.211 1.00 58.56 111 LEU A C 1
ATOM 875 O O . LEU A 1 111 ? -8.834 9.831 -15.324 1.00 58.56 111 LEU A O 1
#

Secondary structure (DSSP, 8-state):
-HHHHHHHHHHHHHHHHHHHSTHHHH---S-HHHHHHHHHHHHHHHHHHHHTTPPPPP--HHHHHHHHHHHHTTSGGGTTTS---SS---HHHHHHHHHHHHHHHHHHTT-

Sequence (111 aa):
ESQVRTRNPIERCFGVWKRRFPVLALGLRLKIETTQAVTVATAVLHNICIKEKEDDPPVSPEAVAAIDALQDVGGEENAARQRDGNHRLTDHDINIQTRNTLIHDYFNGML

Organism: NCBI:txid36148

Foldseek 3Di:
DVVVVVVVVVVVVVVLLCLVPVCSLQDDPDDPVVVVVVVVVSVVVVVVCVVVVPDGRDPDPVSVVLSVVSNVLVPCPPPPPDDDDDDDPDPVNVSVVVSVVSVVVNVVVVD

Radius of gyration: 17.19 Å; chains: 1; bounding box: 39×45×38 Å

pLDDT: mean 76.82, std 15.13, range [45.78, 97.81]